Protein AF-A0A3M1J9W7-F1 (afdb_monomer_lite)

pLDDT: mean 92.97, std 4.27, range [65.88, 96.62]

Secondary structure (DSSP, 8-state):
--SSTTTTSPP---HHHHHHHHHHHS-TT--S-------TTSSHHHHHHHHHHHHHHSTT--TT-------SSHHHHHHHHHHHHHHHHH-TTT-

Structure (mmCIF, N/CA/C/O backbone):
data_AF-A0A3M1J9W7-F1
#
_entry.id   AF-A0A3M1J9W7-F1
#
loop_
_atom_site.group_PDB
_atom_site.id
_atom_site.type_symbol
_atom_site.label_atom_id
_atom_site.label_alt_id
_atom_site.label_comp_id
_atom_site.label_asym_id
_atom_site.label_entity_id
_atom_site.label_seq_id
_atom_site.pdbx_PDB_ins_code
_atom_site.Cartn_x
_atom_site.Cartn_y
_atom_site.Cartn_z
_atom_site.occupancy
_atom_site.B_iso_or_equiv
_atom_site.auth_seq_id
_atom_site.auth_comp_id
_atom_site.auth_asym_id
_atom_site.auth_atom_id
_atom_site.pdbx_PDB_model_num
ATOM 1 N N . MET A 1 1 ? -6.270 10.302 -8.286 1.00 83.62 1 MET A N 1
ATOM 2 C CA . MET A 1 1 ? -5.162 9.336 -8.190 1.00 83.62 1 MET A CA 1
ATOM 3 C C . MET A 1 1 ? -4.091 9.948 -7.297 1.00 83.62 1 MET A C 1
ATOM 5 O O . MET A 1 1 ? -4.045 11.172 -7.230 1.00 83.62 1 MET A O 1
ATOM 9 N N . PRO A 1 2 ? -3.239 9.165 -6.609 1.00 85.44 2 PRO A N 1
ATOM 10 C CA . PRO A 1 2 ? -2.188 9.717 -5.739 1.00 85.44 2 PRO A CA 1
ATOM 11 C C . PRO A 1 2 ? -1.061 10.446 -6.474 1.00 85.44 2 PRO A C 1
ATOM 13 O O . PRO A 1 2 ? -0.442 11.334 -5.897 1.00 85.44 2 PRO A O 1
ATOM 16 N N . GLU A 1 3 ? -0.772 10.073 -7.722 1.00 87.00 3 GLU A N 1
ATOM 17 C CA . GLU A 1 3 ? 0.322 10.629 -8.526 1.00 87.00 3 GLU A CA 1
ATOM 18 C C . GLU A 1 3 ? -0.005 10.559 -10.029 1.00 87.00 3 GLU A C 1
ATOM 20 O O . GLU A 1 3 ? -0.923 9.844 -10.444 1.00 87.00 3 GLU A O 1
ATOM 25 N N . GLY A 1 4 ? 0.786 11.265 -10.845 1.00 85.31 4 GLY A N 1
ATOM 26 C CA . GLY A 1 4 ? 0.708 11.251 -12.308 1.00 85.31 4 GLY A CA 1
ATOM 27 C C . GLY A 1 4 ? -0.153 12.370 -12.899 1.00 85.31 4 GLY A C 1
ATOM 28 O O . GLY A 1 4 ? -0.414 13.378 -12.255 1.00 85.31 4 GLY A O 1
ATOM 29 N N . ALA A 1 5 ? -0.589 12.194 -14.146 1.00 84.38 5 ALA A N 1
ATOM 30 C CA . ALA A 1 5 ? -1.371 13.208 -14.862 1.00 84.38 5 ALA A CA 1
ATOM 31 C C . ALA A 1 5 ? -2.806 13.383 -14.323 1.00 84.38 5 ALA A C 1
ATOM 33 O O . ALA A 1 5 ? -3.403 14.428 -14.531 1.00 84.38 5 ALA A O 1
ATOM 34 N N . MET A 1 6 ? -3.341 12.377 -13.622 1.00 84.50 6 MET A N 1
ATOM 35 C CA . MET A 1 6 ? -4.728 12.329 -13.116 1.00 84.50 6 MET A CA 1
ATOM 36 C C . MET A 1 6 ? -4.785 12.506 -11.586 1.00 84.50 6 MET A C 1
ATOM 38 O O . MET A 1 6 ? -5.561 11.846 -10.879 1.00 84.50 6 MET A O 1
ATOM 42 N N . VAL A 1 7 ? -3.870 13.302 -11.025 1.00 89.19 7 VAL A N 1
ATOM 43 C CA . VAL A 1 7 ? -3.839 13.575 -9.578 1.00 89.19 7 VAL A CA 1
ATOM 44 C C . VAL A 1 7 ? -5.161 14.204 -9.136 1.00 89.19 7 VAL A C 1
ATOM 46 O O . VAL A 1 7 ? -5.738 15.012 -9.851 1.00 89.19 7 VAL A O 1
ATOM 49 N N . GLY A 1 8 ? -5.668 13.789 -7.973 1.00 86.50 8 GLY A N 1
ATOM 50 C CA . GLY A 1 8 ? -6.943 14.279 -7.428 1.00 86.50 8 GLY A CA 1
ATOM 51 C C . GLY A 1 8 ? -8.202 13.613 -7.999 1.00 86.50 8 GLY A C 1
ATOM 52 O O . GLY A 1 8 ? -9.220 13.572 -7.321 1.00 86.50 8 GLY A O 1
ATOM 53 N N . GLU A 1 9 ? -8.142 12.992 -9.179 1.00 90.00 9 GLU A N 1
ATOM 54 C CA . GLU A 1 9 ? -9.316 12.309 -9.746 1.00 90.00 9 GLU A CA 1
ATOM 55 C C . GLU A 1 9 ? -9.695 11.018 -8.988 1.00 90.00 9 GLU A C 1
ATOM 57 O O . GLU A 1 9 ? -8.821 10.343 -8.433 1.00 90.00 9 GLU A O 1
ATOM 62 N N . PRO A 1 10 ? -10.962 10.576 -9.000 1.00 87.62 10 PRO A N 1
ATOM 63 C CA . PRO A 1 10 ? -11.336 9.282 -8.435 1.00 87.62 10 PRO A CA 1
ATOM 64 C C . PRO A 1 10 ? -10.542 8.119 -9.049 1.00 87.62 10 PRO A C 1
ATOM 66 O O . PRO A 1 10 ? -10.352 8.028 -10.264 1.00 87.62 10 PRO A O 1
ATOM 69 N N . VAL A 1 11 ? -10.077 7.194 -8.206 1.00 88.94 11 VAL A N 1
ATOM 70 C CA . VAL A 1 11 ? -9.361 6.001 -8.676 1.00 88.94 11 VAL A CA 1
ATOM 71 C C . VAL A 1 11 ? -10.344 5.071 -9.385 1.00 88.94 11 VAL A C 1
ATOM 73 O O . VAL A 1 11 ? -11.291 4.578 -8.780 1.00 88.94 11 VAL A O 1
ATOM 76 N N . ARG A 1 12 ? -10.083 4.768 -10.659 1.00 91.12 12 ARG A N 1
ATOM 77 C CA . ARG A 1 12 ? -10.761 3.689 -11.387 1.00 91.12 12 ARG A CA 1
ATOM 78 C C . ARG A 1 12 ? -9.830 2.495 -11.511 1.00 91.12 12 ARG A C 1
ATOM 80 O O . ARG A 1 12 ? -8.762 2.597 -12.115 1.00 91.12 12 ARG A O 1
ATOM 87 N N . LEU A 1 13 ? -10.240 1.363 -10.942 1.00 92.94 13 LEU A N 1
ATOM 88 C CA . LEU A 1 13 ? -9.495 0.115 -11.084 1.00 92.94 13 LEU A CA 1
ATOM 89 C C . LEU A 1 13 ? -9.504 -0.349 -12.544 1.00 92.94 13 LEU A C 1
ATOM 91 O O . LEU A 1 13 ? -10.489 -0.179 -13.265 1.00 92.94 13 LEU A O 1
ATOM 95 N N . ARG A 1 14 ? -8.401 -0.952 -12.975 1.00 93.56 14 ARG A N 1
ATOM 96 C CA . ARG A 1 14 ? -8.306 -1.686 -14.242 1.00 93.56 14 ARG A CA 1
ATOM 97 C C . ARG A 1 14 ? -8.991 -3.045 -14.099 1.00 93.56 14 ARG A C 1
ATOM 99 O O . ARG A 1 14 ? -9.118 -3.553 -12.986 1.00 93.56 14 ARG A O 1
ATOM 106 N N . ASP A 1 15 ? -9.363 -3.665 -15.214 1.00 95.56 15 ASP A N 1
ATOM 107 C CA . ASP A 1 15 ? -10.045 -4.970 -15.194 1.00 95.56 15 ASP A CA 1
ATOM 108 C C . ASP A 1 15 ? -9.238 -6.039 -14.462 1.00 95.56 15 ASP A C 1
ATOM 110 O O . ASP A 1 15 ? -9.770 -6.743 -13.608 1.00 95.56 15 ASP A O 1
ATOM 114 N N . TRP A 1 16 ? -7.925 -6.087 -14.700 1.00 94.81 16 TRP A N 1
ATOM 115 C CA . TRP A 1 16 ? -7.053 -7.023 -13.995 1.00 94.81 16 TRP A CA 1
ATOM 116 C C . TRP A 1 16 ? -7.004 -6.748 -1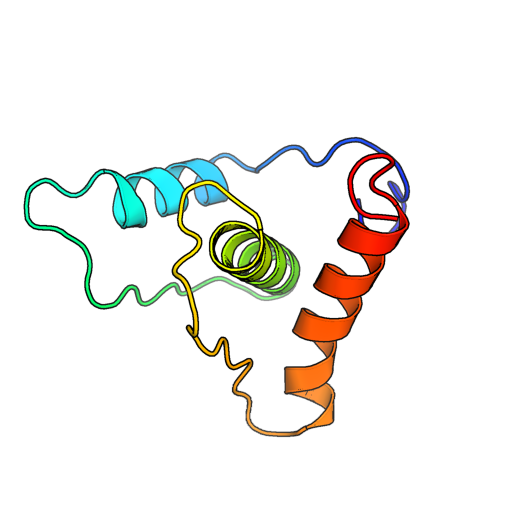2.484 1.00 94.81 16 TRP A C 1
ATOM 118 O O . TRP A 1 16 ? -6.957 -7.688 -11.704 1.00 94.81 16 TRP A O 1
ATOM 128 N N . GLN A 1 17 ? -7.056 -5.484 -12.046 1.00 96.31 17 GLN A N 1
ATOM 129 C CA . GLN A 1 17 ? -7.046 -5.148 -10.615 1.00 96.31 17 GLN A CA 1
ATOM 130 C C . GLN A 1 17 ? -8.327 -5.632 -9.940 1.00 96.31 17 GLN A C 1
ATOM 132 O O . GLN A 1 17 ? -8.262 -6.226 -8.869 1.00 96.31 17 GLN A O 1
ATOM 137 N N . ARG A 1 18 ? -9.481 -5.421 -10.589 1.00 95.88 18 ARG A N 1
ATOM 138 C CA . ARG A 1 18 ? -10.766 -5.963 -10.124 1.00 95.88 18 ARG A CA 1
ATOM 139 C C . ARG A 1 18 ? -10.730 -7.484 -10.043 1.00 95.88 18 ARG A C 1
ATOM 141 O O . ARG A 1 18 ? -11.129 -8.043 -9.029 1.00 95.88 18 ARG A O 1
ATOM 148 N N . HIS A 1 19 ? -10.219 -8.139 -11.083 1.00 96.25 19 HIS A N 1
ATOM 149 C CA . HIS A 1 19 ? -10.108 -9.592 -11.122 1.00 96.25 19 HIS A CA 1
ATOM 150 C C . HIS A 1 19 ? -9.253 -10.130 -9.967 1.00 96.25 19 HIS A C 1
ATOM 152 O O . HIS A 1 19 ? -9.664 -11.055 -9.274 1.00 96.25 19 HIS A O 1
ATOM 158 N N . GLU A 1 20 ? -8.102 -9.510 -9.700 1.00 96.38 20 GLU A N 1
ATOM 159 C CA . GLU A 1 20 ? -7.253 -9.899 -8.572 1.00 96.38 20 GLU A CA 1
ATOM 160 C C . GLU A 1 20 ? -7.915 -9.631 -7.215 1.00 96.38 20 GLU A C 1
ATOM 162 O O . GLU A 1 20 ? -7.769 -10.447 -6.312 1.00 96.38 20 GLU A O 1
ATOM 167 N N . MET A 1 21 ? -8.688 -8.549 -7.060 1.00 95.69 21 MET A N 1
ATOM 168 C CA . MET A 1 21 ? -9.461 -8.328 -5.830 1.00 95.69 21 MET A CA 1
ATOM 169 C C . MET A 1 21 ? -10.469 -9.451 -5.586 1.00 95.69 21 MET A C 1
ATOM 171 O O . MET A 1 21 ? -10.490 -10.003 -4.491 1.00 95.69 21 MET A O 1
ATOM 175 N N . VAL A 1 22 ? -11.250 -9.833 -6.601 1.00 95.94 22 VAL A N 1
ATOM 176 C CA . VAL A 1 22 ? -12.206 -10.948 -6.486 1.00 95.94 22 VAL A CA 1
ATOM 177 C C . VAL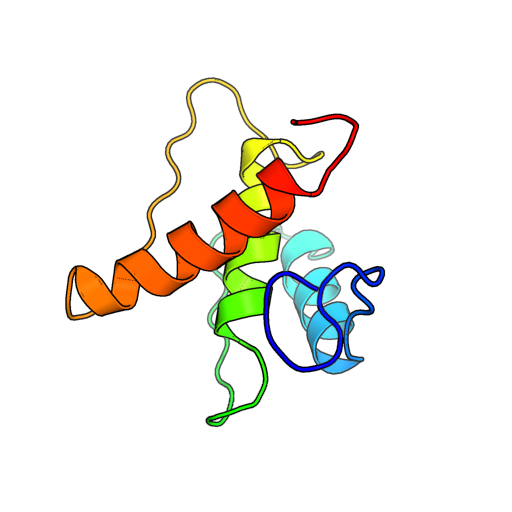 A 1 22 ? -11.470 -12.239 -6.126 1.00 95.94 22 VAL A C 1
ATOM 179 O O . VAL A 1 22 ? -11.847 -12.919 -5.182 1.00 95.94 22 VAL A O 1
ATOM 182 N N . ARG A 1 23 ? -10.348 -12.545 -6.787 1.00 95.75 23 ARG A N 1
ATOM 183 C CA . ARG A 1 23 ? -9.553 -13.744 -6.470 1.00 95.75 23 ARG A CA 1
ATOM 184 C C . ARG A 1 23 ? -9.017 -13.765 -5.037 1.00 95.75 23 ARG A C 1
ATOM 186 O O . ARG A 1 23 ? -8.895 -14.840 -4.457 1.00 95.75 23 ARG A O 1
ATOM 193 N N . ILE A 1 24 ? -8.647 -12.608 -4.488 1.00 96.31 24 ILE A N 1
ATOM 194 C CA . ILE A 1 24 ? -8.129 -12.505 -3.120 1.00 96.31 24 ILE A CA 1
ATOM 195 C C . ILE A 1 24 ? -9.270 -12.637 -2.108 1.00 96.31 24 ILE A C 1
ATOM 197 O O . ILE A 1 24 ? -9.163 -13.453 -1.194 1.00 96.31 24 ILE A O 1
ATOM 201 N N . TYR A 1 25 ? -10.334 -11.852 -2.262 1.00 96.12 25 TYR A N 1
ATOM 202 C CA . TYR A 1 25 ? -11.336 -11.648 -1.213 1.00 96.12 25 TYR A CA 1
ATOM 203 C C . TYR A 1 25 ? -12.586 -12.526 -1.349 1.00 96.12 25 TYR A C 1
ATOM 205 O O . TYR A 1 25 ? -13.209 -12.819 -0.338 1.00 96.12 25 TYR A O 1
ATOM 213 N N . ASP A 1 26 ? -12.918 -12.999 -2.552 1.00 95.81 26 ASP A N 1
ATOM 214 C CA . ASP A 1 26 ? -14.113 -13.816 -2.834 1.00 95.81 26 ASP A CA 1
ATOM 215 C C . ASP A 1 26 ? -13.779 -15.312 -3.001 1.00 95.81 26 ASP A C 1
ATOM 217 O O . ASP A 1 26 ? -14.440 -16.072 -3.706 1.00 95.81 26 ASP A O 1
ATOM 221 N N . ASN A 1 27 ? -12.687 -15.760 -2.380 1.00 95.75 27 ASN A N 1
ATOM 222 C CA . ASN A 1 27 ? -12.315 -17.170 -2.373 1.00 95.75 27 ASN A CA 1
ATOM 223 C C . ASN A 1 27 ? -13.136 -17.922 -1.303 1.00 95.75 27 ASN A C 1
ATOM 225 O O . ASN A 1 27 ? -12.953 -17.634 -0.117 1.00 95.75 27 ASN A O 1
ATOM 229 N N . PRO A 1 28 ? -13.954 -18.935 -1.662 1.00 95.25 28 PRO A N 1
ATOM 230 C CA . PRO A 1 28 ? -14.805 -19.656 -0.708 1.00 95.25 28 PRO A CA 1
ATOM 231 C C . PRO A 1 28 ? -14.019 -20.444 0.350 1.00 95.25 28 PRO A C 1
ATOM 233 O O . PRO A 1 28 ? -14.546 -20.749 1.417 1.00 95.25 28 PRO A O 1
ATOM 236 N N . HIS A 1 29 ? -12.749 -20.762 0.084 1.00 95.69 29 HIS A N 1
ATOM 237 C CA . HIS A 1 29 ? -11.850 -21.412 1.042 1.00 95.69 29 HIS A CA 1
ATOM 238 C C . HIS A 1 29 ? -10.994 -20.412 1.839 1.00 95.69 29 HIS A C 1
ATOM 240 O O . HIS A 1 29 ? -10.195 -20.815 2.685 1.00 95.69 29 HIS A O 1
ATOM 246 N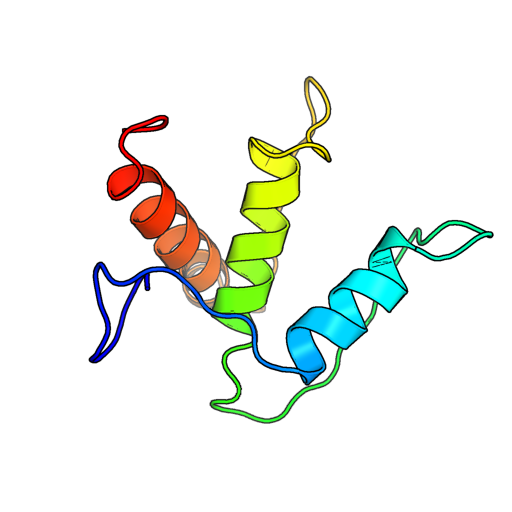 N . GLY A 1 30 ? -11.150 -19.113 1.568 1.00 94.62 30 GLY A N 1
ATOM 247 C CA . GLY A 1 30 ? -10.337 -18.039 2.120 1.00 94.62 30 GLY A CA 1
ATOM 248 C C . GLY A 1 30 ? -8.942 -17.953 1.496 1.00 94.62 30 GLY A C 1
ATOM 249 O O . GLY A 1 30 ? -8.342 -18.939 1.064 1.00 94.62 30 GLY A O 1
ATOM 250 N N . THR A 1 31 ? -8.381 -16.745 1.475 1.00 96.62 31 THR A N 1
ATOM 251 C CA . THR A 1 31 ? -7.036 -16.498 0.939 1.00 96.62 31 THR A CA 1
ATOM 252 C C . THR A 1 31 ? -6.093 -16.080 2.055 1.00 96.62 31 THR A C 1
ATOM 254 O O . THR A 1 31 ? -6.128 -14.951 2.534 1.00 96.62 31 THR A O 1
ATOM 257 N N . ARG A 1 32 ? -5.187 -16.982 2.453 1.00 94.94 32 ARG A N 1
ATOM 258 C CA . ARG A 1 32 ? -4.122 -16.646 3.415 1.00 94.94 32 ARG A CA 1
ATOM 259 C C . ARG A 1 32 ? -2.961 -15.886 2.766 1.00 94.94 32 ARG A C 1
ATOM 261 O O . ARG A 1 32 ? -2.319 -15.068 3.419 1.00 94.94 32 ARG A O 1
ATOM 268 N N . ARG A 1 33 ? -2.632 -16.198 1.509 1.00 95.44 33 ARG A N 1
ATOM 269 C CA . ARG A 1 33 ? -1.508 -15.603 0.774 1.00 95.44 33 ARG A CA 1
ATOM 270 C C . ARG A 1 33 ? -1.846 -15.520 -0.707 1.00 95.44 33 ARG A C 1
ATOM 272 O O . ARG A 1 33 ? -2.160 -16.539 -1.311 1.00 95.44 33 ARG A O 1
ATOM 279 N N . ALA A 1 34 ? -1.696 -14.333 -1.281 1.00 95.56 34 ALA A N 1
ATOM 280 C CA . ALA A 1 34 ? -1.786 -14.111 -2.717 1.00 95.56 34 ALA A CA 1
ATOM 281 C C . ALA A 1 34 ? -0.417 -13.691 -3.264 1.00 95.56 34 ALA A C 1
ATOM 283 O O . ALA A 1 34 ? 0.271 -12.866 -2.662 1.00 95.56 34 ALA A O 1
ATOM 284 N N . ILE A 1 35 ? -0.016 -14.269 -4.397 1.00 95.38 35 ILE A N 1
ATOM 285 C CA . ILE A 1 35 ? 1.212 -13.911 -5.114 1.00 95.38 35 ILE A CA 1
ATOM 286 C C . ILE A 1 35 ? 0.802 -13.426 -6.498 1.00 95.38 35 ILE A C 1
ATOM 288 O O . ILE A 1 35 ? 0.214 -14.173 -7.275 1.00 95.38 35 ILE A O 1
ATOM 292 N N . LEU A 1 36 ? 1.102 -12.163 -6.785 1.00 94.56 36 LEU A N 1
ATOM 293 C CA . LEU A 1 36 ? 0.684 -11.482 -8.001 1.00 94.56 36 LEU A CA 1
ATOM 294 C C . LEU A 1 36 ? 1.923 -11.108 -8.818 1.00 94.56 36 LEU A C 1
ATOM 296 O O . LEU A 1 36 ? 2.846 -10.481 -8.295 1.00 94.56 36 LEU A O 1
ATOM 300 N N . SER A 1 37 ? 1.936 -11.454 -10.106 1.00 93.50 37 SER A N 1
ATOM 301 C CA . SER A 1 37 ? 3.041 -11.139 -11.016 1.00 93.50 37 SER A CA 1
ATOM 302 C C . SER A 1 37 ? 2.559 -10.258 -12.160 1.00 93.50 37 SER A C 1
ATOM 304 O O . SER A 1 37 ? 1.684 -10.640 -12.930 1.00 93.50 37 SER A O 1
ATOM 306 N N . PHE A 1 38 ? 3.146 -9.066 -12.277 1.00 92.38 38 PHE A N 1
ATOM 307 C CA . PHE A 1 38 ? 2.812 -8.104 -13.325 1.00 92.38 38 PHE A CA 1
ATOM 308 C C . PHE A 1 38 ? 4.050 -7.389 -13.850 1.00 92.38 38 PHE A C 1
ATOM 310 O O . PHE A 1 38 ? 4.978 -7.065 -13.096 1.00 92.38 38 PHE A O 1
ATOM 317 N N . GLY A 1 39 ? 4.003 -7.036 -15.136 1.00 91.88 39 GLY A N 1
ATOM 318 C CA . GLY A 1 39 ? 5.029 -6.251 -15.813 1.00 91.88 39 GLY A CA 1
ATOM 319 C C . GLY A 1 39 ? 5.315 -4.888 -15.167 1.00 91.88 39 GLY A C 1
ATOM 320 O O . GLY A 1 39 ? 4.614 -4.390 -14.272 1.00 91.88 39 GLY A O 1
ATOM 321 N N . ARG A 1 40 ? 6.413 -4.263 -15.596 1.00 90.88 40 ARG A N 1
ATOM 322 C CA . ARG A 1 40 ? 6.748 -2.882 -15.212 1.00 90.88 40 ARG A CA 1
ATOM 323 C C . ARG A 1 40 ? 5.697 -1.905 -15.753 1.00 90.88 40 ARG A C 1
ATOM 325 O O . ARG A 1 40 ? 5.021 -2.196 -16.729 1.00 90.88 40 ARG A O 1
ATOM 332 N N . LYS A 1 41 ? 5.549 -0.754 -15.084 1.00 87.69 41 LYS A N 1
ATOM 333 C CA . LYS A 1 41 ? 4.597 0.321 -15.441 1.00 87.69 41 LYS A CA 1
ATOM 334 C C . LYS A 1 41 ? 3.111 -0.089 -15.480 1.00 87.69 41 LYS A C 1
ATOM 336 O O . LYS A 1 41 ? 2.283 0.665 -15.975 1.00 87.69 41 LYS A O 1
ATOM 341 N N . ASN A 1 42 ? 2.739 -1.227 -14.884 1.00 89.44 42 ASN A N 1
ATOM 342 C CA . ASN A 1 42 ? 1.339 -1.667 -14.848 1.00 89.44 42 ASN A CA 1
ATOM 343 C C . ASN A 1 42 ? 0.529 -1.120 -13.653 1.00 89.44 42 ASN A C 1
ATOM 345 O O . ASN A 1 42 ? -0.619 -1.493 -13.472 1.00 89.44 42 ASN A O 1
ATOM 349 N N . GLY A 1 43 ? 1.105 -0.255 -12.809 1.00 89.75 43 GLY A N 1
ATOM 350 C CA . GLY A 1 43 ? 0.398 0.314 -11.649 1.00 89.75 43 GLY A CA 1
ATOM 351 C C . GLY A 1 43 ? 0.305 -0.606 -10.422 1.00 89.75 43 GLY A C 1
ATOM 352 O O . GLY A 1 43 ? -0.470 -0.332 -9.511 1.00 89.75 43 GLY A O 1
ATOM 353 N N . LYS A 1 44 ? 1.110 -1.677 -10.359 1.00 93.62 44 LYS A N 1
ATOM 354 C CA . LYS A 1 44 ? 1.104 -2.635 -9.236 1.00 93.62 44 LYS A CA 1
ATOM 355 C C . LYS A 1 44 ? 1.430 -2.017 -7.868 1.00 93.62 44 LYS A C 1
ATOM 357 O O . LYS A 1 44 ? 0.851 -2.435 -6.876 1.00 93.62 44 LYS A O 1
ATOM 362 N N . SER A 1 45 ? 2.295 -1.002 -7.807 1.00 93.75 45 SER A N 1
ATOM 363 C CA . SER A 1 45 ? 2.630 -0.330 -6.540 1.00 93.75 45 SER A CA 1
ATOM 364 C C . SER A 1 45 ? 1.457 0.481 -5.989 1.00 93.75 45 SER A C 1
ATOM 366 O O . SER A 1 45 ? 1.199 0.440 -4.793 1.00 93.75 45 SER A O 1
ATOM 368 N N . ALA A 1 46 ? 0.707 1.164 -6.863 1.00 93.88 46 ALA A N 1
ATOM 369 C CA . ALA A 1 46 ? -0.510 1.868 -6.465 1.00 93.88 46 ALA A CA 1
ATOM 370 C C . ALA A 1 46 ? -1.593 0.880 -6.017 1.00 93.88 46 ALA A C 1
ATOM 372 O O . ALA A 1 46 ? -2.233 1.094 -4.995 1.00 93.88 46 ALA A O 1
ATOM 373 N N . PHE A 1 47 ? -1.732 -0.246 -6.724 1.00 95.56 47 PHE A N 1
ATOM 374 C CA . PHE A 1 47 ? -2.640 -1.314 -6.310 1.00 95.56 47 PHE A CA 1
ATOM 375 C C . PHE A 1 47 ? -2.301 -1.861 -4.916 1.00 95.56 47 PHE A C 1
ATOM 377 O O . PHE A 1 47 ? -3.186 -1.967 -4.076 1.00 95.56 47 PHE A O 1
ATOM 384 N N . ALA A 1 48 ? -1.020 -2.125 -4.635 1.00 95.75 48 ALA A N 1
ATOM 385 C CA . ALA A 1 48 ? -0.572 -2.544 -3.308 1.00 95.75 48 ALA A CA 1
ATOM 386 C C . ALA A 1 48 ? -0.875 -1.491 -2.226 1.00 95.75 48 ALA A C 1
ATOM 388 O O . ALA A 1 48 ? -1.283 -1.854 -1.127 1.00 95.75 48 ALA A O 1
ATOM 389 N N . ALA A 1 49 ? -0.737 -0.197 -2.538 1.00 95.81 49 ALA A N 1
ATOM 390 C CA . ALA A 1 49 ? -1.113 0.882 -1.623 1.00 95.81 49 ALA A CA 1
ATOM 391 C C . ALA A 1 49 ? -2.623 0.897 -1.324 1.00 95.81 49 ALA A C 1
ATOM 393 O O . ALA A 1 49 ? -3.009 1.093 -0.176 1.00 95.81 49 ALA A O 1
ATOM 394 N N . PHE A 1 50 ? -3.481 0.630 -2.313 1.00 95.44 50 PHE A N 1
ATOM 395 C CA . PHE A 1 50 ? -4.928 0.522 -2.088 1.00 95.44 50 PHE A CA 1
ATOM 396 C C . PHE A 1 50 ? -5.293 -0.691 -1.231 1.00 95.44 50 PHE A C 1
ATOM 398 O O . PHE A 1 50 ? -6.108 -0.561 -0.324 1.00 95.44 50 PHE A O 1
ATOM 405 N N . LEU A 1 51 ? -4.656 -1.845 -1.459 1.00 96.00 51 LEU A N 1
ATOM 406 C CA . LEU A 1 51 ? -4.836 -3.021 -0.601 1.00 96.00 51 LEU A CA 1
ATOM 407 C C . LEU A 1 51 ? -4.356 -2.752 0.831 1.00 96.00 51 LEU A C 1
ATOM 409 O O . LEU A 1 51 ? -4.980 -3.213 1.781 1.00 96.00 51 LEU A O 1
ATOM 413 N N . LEU A 1 52 ? -3.276 -1.985 1.005 1.00 96.00 52 LEU A N 1
ATOM 414 C CA . LEU A 1 52 ? -2.823 -1.555 2.327 1.00 96.00 52 LEU A CA 1
ATOM 415 C C . LEU A 1 52 ? -3.883 -0.682 3.011 1.00 96.00 52 LEU A C 1
ATOM 417 O O . LEU A 1 52 ? -4.221 -0.942 4.159 1.00 96.00 52 LEU A O 1
ATOM 421 N N . LEU A 1 53 ? -4.450 0.303 2.310 1.00 95.19 53 LEU A N 1
ATOM 422 C CA . LEU A 1 53 ? -5.498 1.169 2.864 1.00 95.19 53 LEU A CA 1
ATOM 423 C C . LEU A 1 53 ? -6.788 0.408 3.190 1.00 95.19 53 LEU A C 1
ATOM 425 O O . LEU A 1 53 ? -7.386 0.651 4.234 1.00 95.19 53 LEU A O 1
ATOM 429 N N . LEU A 1 54 ? -7.168 -0.562 2.356 1.00 95.94 54 LEU A N 1
ATOM 430 C CA . LEU A 1 54 ? -8.306 -1.449 2.601 1.00 95.94 54 LEU A CA 1
ATOM 431 C C . LEU A 1 54 ? -8.196 -2.170 3.957 1.00 95.94 54 LEU A C 1
ATOM 433 O O . LEU A 1 54 ? -9.191 -2.277 4.666 1.00 95.94 54 LEU A O 1
ATOM 437 N N . HIS A 1 55 ? -6.993 -2.599 4.345 1.00 96.25 55 HIS A N 1
ATOM 438 C CA . HIS A 1 55 ? -6.753 -3.237 5.646 1.00 96.25 55 HIS A CA 1
ATOM 439 C C . HIS A 1 55 ? -6.383 -2.257 6.768 1.00 96.25 55 HIS A C 1
ATOM 441 O O . HIS A 1 55 ? -6.300 -2.664 7.923 1.00 96.25 55 HIS A O 1
ATOM 447 N N . LEU A 1 56 ? -6.109 -0.989 6.453 1.00 95.19 56 LEU A N 1
ATOM 448 C CA . LEU A 1 56 ? -5.797 0.028 7.456 1.00 95.19 56 LEU A CA 1
ATOM 449 C C . LEU A 1 56 ? -7.072 0.689 7.981 1.00 95.19 56 LEU A C 1
ATOM 451 O O . LEU A 1 56 ? -7.257 0.806 9.186 1.00 95.19 56 LEU A O 1
ATOM 455 N N . CYS A 1 57 ? -7.929 1.137 7.066 1.00 94.25 57 CYS A N 1
ATOM 456 C CA . CYS A 1 57 ? -9.118 1.934 7.370 1.00 94.25 57 CYS A CA 1
ATOM 457 C C . CYS A 1 57 ? -10.348 1.524 6.546 1.00 94.25 57 CYS A C 1
ATOM 459 O O . CYS A 1 57 ? -11.371 2.200 6.599 1.00 94.25 57 CYS A O 1
ATOM 461 N N . GLY A 1 58 ? -10.247 0.461 5.747 1.00 94.25 58 GLY A N 1
ATOM 462 C CA . GLY A 1 58 ? -11.368 -0.093 4.995 1.00 94.25 58 GLY A CA 1
ATOM 463 C C . GLY A 1 58 ? -12.088 -1.222 5.743 1.00 94.25 58 GLY A C 1
ATOM 464 O O . GLY A 1 58 ? -11.771 -1.515 6.895 1.00 94.25 58 GLY A O 1
ATOM 465 N N . PRO A 1 59 ? -13.045 -1.896 5.082 1.00 94.88 59 PRO A N 1
ATOM 466 C CA . PRO A 1 59 ? -13.824 -2.985 5.682 1.00 94.88 59 PRO A CA 1
ATOM 467 C C . PRO A 1 59 ? -12.991 -4.199 6.122 1.00 94.88 59 PRO A C 1
ATOM 469 O O . PRO A 1 59 ? -13.430 -4.951 6.985 1.00 94.88 59 PRO A O 1
ATOM 472 N N . GLU A 1 60 ? -11.783 -4.379 5.580 1.00 95.50 60 GLU A N 1
ATOM 473 C CA . GLU A 1 60 ? -10.879 -5.476 5.958 1.00 95.50 60 GLU A CA 1
ATOM 474 C C . GLU A 1 60 ? -9.969 -5.123 7.147 1.00 95.50 60 GLU A C 1
ATOM 476 O O . GLU A 1 60 ? -9.075 -5.897 7.512 1.00 95.50 60 GLU A O 1
ATOM 481 N N . ALA A 1 61 ? -10.147 -3.939 7.741 1.00 96.06 61 ALA A N 1
ATOM 482 C CA . ALA A 1 61 ? -9.340 -3.490 8.861 1.00 96.06 61 ALA A CA 1
ATOM 483 C C . ALA A 1 61 ? -9.582 -4.333 10.117 1.00 96.06 61 ALA A C 1
ATOM 485 O O . ALA A 1 61 ? -10.709 -4.681 10.472 1.00 96.06 61 ALA A O 1
ATOM 486 N N . ARG A 1 62 ? -8.492 -4.646 10.825 1.00 95.06 62 ARG A N 1
ATOM 487 C CA . ARG A 1 62 ? -8.524 -5.402 12.084 1.00 95.06 62 ARG A CA 1
ATOM 488 C C . ARG A 1 62 ? -7.853 -4.606 13.203 1.00 95.06 62 ARG A C 1
ATOM 490 O O . ARG A 1 62 ? -6.741 -4.109 12.982 1.00 95.06 62 ARG A O 1
ATOM 497 N N . PRO A 1 63 ? -8.463 -4.514 14.402 1.00 93.06 63 PRO A N 1
ATOM 498 C CA . PRO A 1 63 ? -7.858 -3.836 15.544 1.00 93.06 63 PRO A CA 1
ATOM 499 C C . PRO A 1 63 ? -6.464 -4.383 15.854 1.00 93.06 63 PRO A C 1
ATOM 501 O O . PRO A 1 63 ? -6.236 -5.590 15.785 1.00 93.06 63 PRO A O 1
ATOM 504 N N . HIS A 1 64 ? -5.536 -3.488 16.194 1.00 92.00 64 HIS A N 1
ATOM 505 C CA . HIS A 1 64 ? -4.151 -3.819 16.561 1.00 92.00 64 HIS A CA 1
ATOM 506 C C . HIS A 1 64 ? -3.355 -4.607 15.502 1.00 92.00 64 HIS A C 1
ATOM 508 O O . HIS A 1 64 ? -2.316 -5.193 15.815 1.00 92.00 64 HIS A O 1
ATOM 514 N N . SER A 1 65 ? -3.808 -4.617 14.245 1.00 93.19 65 SER A N 1
ATOM 515 C CA . SER A 1 65 ? -3.045 -5.208 13.147 1.00 93.19 65 SER A CA 1
ATOM 516 C C . SER A 1 65 ? -1.865 -4.321 12.741 1.00 93.19 65 SER A C 1
ATOM 518 O O . SER A 1 65 ? -1.888 -3.099 12.888 1.00 93.19 65 SER A O 1
ATOM 520 N N . GLN A 1 66 ? -0.805 -4.954 12.236 1.00 94.12 66 GLN A N 1
ATOM 521 C CA . GLN A 1 66 ? 0.361 -4.271 11.681 1.00 94.12 66 GLN A CA 1
ATOM 522 C C . GLN A 1 66 ? 0.457 -4.576 10.188 1.00 94.12 66 GLN A C 1
ATOM 524 O O . GLN A 1 66 ? 0.342 -5.730 9.772 1.00 94.12 66 GLN A O 1
ATOM 529 N N . LEU A 1 67 ? 0.674 -3.535 9.384 1.00 94.38 67 LEU A N 1
ATOM 530 C CA . LEU A 1 67 ? 0.791 -3.629 7.932 1.00 94.38 67 LEU A CA 1
ATOM 531 C C . LEU A 1 67 ? 2.208 -3.246 7.518 1.00 94.38 67 LEU A C 1
ATOM 533 O O . LEU A 1 67 ? 2.670 -2.141 7.800 1.00 94.38 67 LEU A O 1
ATOM 537 N N . TYR A 1 68 ? 2.890 -4.157 6.827 1.00 92.88 68 TYR A N 1
ATOM 538 C CA . TYR A 1 68 ? 4.277 -3.968 6.414 1.00 92.88 68 TYR A CA 1
ATOM 539 C C . TYR A 1 68 ? 4.385 -3.828 4.897 1.00 92.88 68 TYR A C 1
ATOM 541 O O . TYR A 1 68 ? 3.845 -4.633 4.140 1.00 92.88 68 TYR A O 1
ATOM 549 N N . SER A 1 69 ? 5.150 -2.830 4.456 1.00 92.19 69 SER A N 1
ATOM 550 C CA . SER A 1 69 ? 5.663 -2.736 3.089 1.00 92.19 69 SER A CA 1
ATOM 551 C C . SER A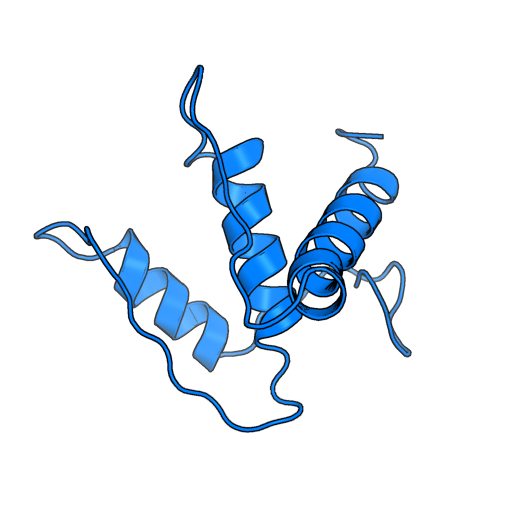 1 69 ? 7.089 -3.283 3.086 1.00 92.19 69 SER A C 1
ATOM 553 O O . SER A 1 69 ? 7.981 -2.671 3.671 1.00 92.19 69 SER A O 1
ATOM 555 N N . ALA A 1 70 ? 7.301 -4.449 2.476 1.00 91.88 70 ALA A N 1
ATOM 556 C CA . ALA A 1 70 ? 8.608 -5.097 2.405 1.00 91.88 70 ALA A CA 1
ATOM 557 C C . ALA A 1 70 ? 9.161 -5.046 0.974 1.00 91.88 70 ALA A C 1
ATOM 559 O O . ALA A 1 70 ? 8.467 -5.381 0.014 1.00 91.88 70 ALA A O 1
ATOM 560 N N . ALA A 1 71 ? 10.421 -4.637 0.839 1.00 93.31 71 ALA A N 1
ATOM 561 C CA . ALA A 1 71 ? 11.149 -4.572 -0.425 1.00 93.31 71 ALA A CA 1
ATOM 562 C C . ALA A 1 71 ? 12.655 -4.754 -0.175 1.00 93.31 71 ALA A C 1
ATOM 564 O O . ALA A 1 71 ? 13.089 -4.823 0.974 1.00 93.31 71 ALA A O 1
ATOM 565 N N . LEU A 1 72 ? 13.455 -4.806 -1.246 1.00 95.12 72 LEU A N 1
ATOM 566 C CA . LEU A 1 72 ? 14.912 -4.955 -1.147 1.00 95.12 72 LEU A CA 1
ATOM 567 C C . LEU A 1 72 ? 15.574 -3.768 -0.427 1.00 95.12 72 LEU A C 1
ATOM 569 O O . LEU A 1 72 ? 16.601 -3.942 0.219 1.00 95.12 72 LEU A O 1
ATOM 573 N N . SER A 1 73 ? 14.995 -2.567 -0.526 1.00 95.81 73 SER A N 1
ATOM 574 C CA . SER A 1 73 ? 15.479 -1.378 0.179 1.00 95.81 73 SER A CA 1
ATOM 575 C C . SER A 1 73 ? 14.352 -0.595 0.848 1.00 95.81 73 SER A C 1
ATOM 577 O O . SER A 1 73 ? 13.185 -0.673 0.449 1.00 95.81 73 SER A O 1
ATOM 579 N N . ARG A 1 74 ? 14.722 0.218 1.846 1.00 94.56 74 ARG A N 1
ATOM 580 C CA . ARG A 1 74 ? 13.805 1.149 2.517 1.00 94.56 74 ARG A CA 1
ATOM 581 C C . ARG A 1 74 ? 13.140 2.098 1.522 1.00 94.56 74 ARG A C 1
ATOM 583 O O . ARG A 1 74 ? 11.935 2.297 1.610 1.00 94.56 74 ARG A O 1
ATOM 590 N N . ASP A 1 75 ? 13.892 2.631 0.564 1.00 95.00 75 ASP A N 1
ATOM 591 C CA . ASP A 1 75 ? 13.357 3.581 -0.419 1.00 95.00 75 ASP A CA 1
ATOM 592 C C . ASP A 1 75 ? 12.318 2.928 -1.332 1.00 95.00 75 ASP A C 1
ATOM 594 O O . ASP A 1 75 ? 11.290 3.527 -1.637 1.00 95.00 75 ASP A O 1
ATOM 598 N N . GLN A 1 76 ? 12.530 1.665 -1.711 1.00 92.19 76 GLN A N 1
ATOM 599 C CA . GLN A 1 76 ? 11.537 0.905 -2.470 1.00 92.19 76 GLN A CA 1
ATOM 600 C C . GLN A 1 76 ? 10.276 0.636 -1.642 1.00 92.19 76 GLN A C 1
ATOM 602 O O . GLN A 1 76 ? 9.166 0.788 -2.151 1.00 92.19 76 GLN A O 1
ATOM 607 N N . ALA A 1 77 ? 10.434 0.274 -0.367 1.00 93.19 77 ALA A N 1
ATOM 608 C CA . ALA A 1 77 ? 9.309 0.074 0.543 1.00 93.19 77 ALA A CA 1
ATOM 609 C C . ALA A 1 77 ? 8.529 1.380 0.790 1.00 93.19 77 ALA A C 1
ATOM 611 O O . ALA A 1 77 ? 7.295 1.362 0.867 1.00 93.19 77 ALA A O 1
ATOM 612 N N . ALA A 1 78 ? 9.235 2.514 0.855 1.00 94.94 78 ALA A N 1
ATOM 613 C CA . ALA A 1 78 ? 8.671 3.839 1.081 1.00 94.94 78 ALA A CA 1
ATOM 614 C C . ALA A 1 78 ? 7.752 4.306 -0.058 1.00 94.94 78 ALA A C 1
ATOM 616 O O . ALA A 1 78 ? 6.849 5.099 0.195 1.00 94.94 78 ALA A O 1
ATOM 617 N N . VAL A 1 79 ? 7.905 3.784 -1.283 1.00 95.25 79 VAL A N 1
ATOM 618 C CA . VAL A 1 79 ? 7.014 4.113 -2.414 1.00 95.25 79 VAL A CA 1
ATOM 619 C C . VAL A 1 79 ? 5.554 3.786 -2.091 1.00 95.25 79 VAL A C 1
ATOM 621 O O . VAL A 1 79 ? 4.673 4.614 -2.314 1.00 95.25 79 VAL A O 1
ATOM 624 N N . ILE A 1 80 ? 5.280 2.599 -1.541 1.00 95.44 80 ILE A N 1
ATOM 625 C CA . ILE A 1 80 ? 3.905 2.177 -1.216 1.00 95.44 80 ILE A CA 1
ATOM 626 C C . ILE A 1 80 ? 3.324 3.076 -0.120 1.00 95.44 80 ILE A C 1
ATOM 628 O O . ILE A 1 80 ? 2.193 3.545 -0.244 1.00 95.44 80 ILE A O 1
ATOM 632 N N . TYR A 1 81 ? 4.116 3.370 0.914 1.00 94.75 81 TYR A N 1
ATOM 633 C CA . TYR A 1 81 ? 3.717 4.285 1.983 1.00 94.75 81 TYR A CA 1
ATOM 634 C C . TYR A 1 81 ? 3.430 5.700 1.456 1.00 94.75 81 TYR A C 1
ATOM 636 O O . TYR A 1 81 ? 2.421 6.310 1.809 1.00 94.75 81 TYR A O 1
ATOM 644 N N . GLY A 1 82 ? 4.281 6.219 0.569 1.00 95.81 82 GLY A N 1
ATOM 645 C CA . GLY A 1 82 ? 4.100 7.521 -0.070 1.00 95.81 82 GLY A CA 1
ATOM 646 C C . GLY A 1 82 ? 2.798 7.608 -0.868 1.00 95.81 82 GLY A C 1
ATOM 647 O O . GLY A 1 82 ? 2.049 8.570 -0.722 1.00 95.81 82 GLY A O 1
ATOM 648 N N . LEU A 1 83 ? 2.475 6.579 -1.656 1.00 95.69 83 LEU A N 1
ATOM 649 C CA . LEU A 1 83 ? 1.213 6.522 -2.402 1.00 95.69 83 LEU A CA 1
ATOM 650 C C . LEU A 1 83 ? -0.004 6.441 -1.468 1.00 95.69 83 LEU A C 1
ATOM 652 O O . LEU A 1 83 ? -0.987 7.150 -1.687 1.00 95.69 83 LEU A O 1
ATOM 656 N N . ALA A 1 84 ? 0.066 5.615 -0.422 1.00 95.31 84 ALA A N 1
ATOM 657 C CA . ALA A 1 84 ? -1.016 5.453 0.546 1.00 95.31 84 ALA A CA 1
ATOM 658 C C . ALA A 1 84 ? -1.274 6.747 1.338 1.00 95.31 84 ALA A C 1
ATOM 660 O O . ALA A 1 84 ? -2.403 7.228 1.386 1.00 95.31 84 ALA A O 1
ATOM 661 N N . SER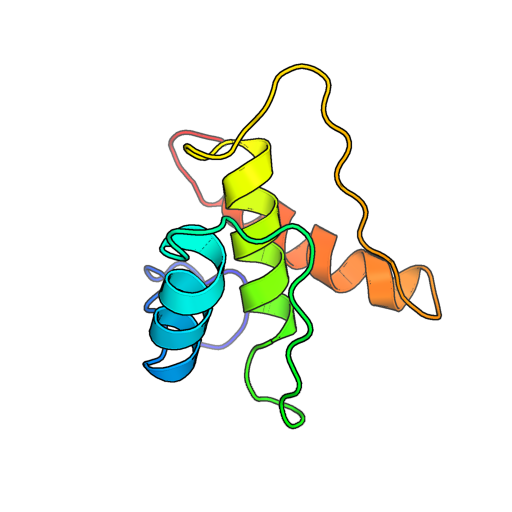 A 1 85 ? -0.222 7.358 1.889 1.00 95.19 85 SER A N 1
ATOM 662 C CA . SER A 1 85 ? -0.318 8.615 2.645 1.00 95.19 85 SER A CA 1
ATOM 663 C C . SER A 1 85 ? -0.876 9.769 1.809 1.00 95.19 85 SER A C 1
ATOM 665 O O . SER A 1 85 ? -1.679 10.551 2.313 1.00 95.19 85 SER A O 1
ATOM 667 N N . LYS A 1 86 ? -0.525 9.860 0.518 1.00 94.81 86 LYS A N 1
ATOM 668 C CA . LYS A 1 86 ? -1.138 10.828 -0.405 1.00 94.81 86 LYS A CA 1
ATOM 669 C C . LYS A 1 86 ? -2.634 10.584 -0.580 1.00 94.81 86 LYS A C 1
ATOM 671 O O . LYS A 1 86 ? -3.391 11.543 -0.557 1.00 94.81 86 LYS A O 1
ATOM 676 N N . CYS A 1 87 ? -3.067 9.329 -0.729 1.00 94.19 87 CYS A N 1
ATOM 677 C CA . CYS A 1 87 ? -4.495 9.010 -0.826 1.00 94.19 87 CYS A CA 1
ATOM 678 C C . CYS A 1 87 ? -5.258 9.437 0.431 1.00 94.19 87 CYS A C 1
ATOM 680 O O . CYS A 1 87 ? -6.298 10.070 0.303 1.00 94.19 87 CYS A O 1
ATOM 682 N N . VAL A 1 88 ? -4.715 9.145 1.618 1.00 94.44 88 VAL A N 1
ATOM 683 C CA . VAL A 1 88 ? -5.310 9.553 2.902 1.00 94.44 88 VAL A CA 1
ATOM 684 C C . VAL A 1 88 ? -5.455 11.073 2.973 1.00 94.44 88 VAL A C 1
ATOM 686 O O . VAL A 1 88 ? -6.549 11.565 3.201 1.00 94.44 88 VAL A O 1
ATOM 689 N N . ARG A 1 89 ? -4.391 11.825 2.668 1.00 94.00 89 ARG A N 1
ATOM 690 C CA . ARG A 1 89 ? -4.401 13.302 2.700 1.00 94.00 89 ARG A CA 1
ATOM 691 C C . ARG A 1 89 ? -5.336 13.956 1.680 1.00 94.00 89 ARG A C 1
ATOM 693 O O . ARG A 1 89 ? -5.656 15.128 1.826 1.00 94.00 89 ARG A O 1
ATOM 700 N N . MET A 1 90 ? -5.713 13.244 0.620 1.00 91.19 90 MET A N 1
ATOM 701 C CA . MET A 1 90 ? -6.687 13.723 -0.367 1.00 91.19 90 MET A CA 1
ATOM 702 C C . MET A 1 90 ? -8.127 13.327 -0.015 1.00 91.19 90 MET A C 1
ATOM 704 O O . MET A 1 90 ? -9.051 13.778 -0.686 1.00 91.19 90 MET A O 1
ATOM 708 N N . SER A 1 91 ? -8.327 12.453 0.973 1.00 89.62 91 SER A N 1
ATOM 709 C CA . SER A 1 91 ? -9.647 11.964 1.357 1.00 89.62 91 SER A CA 1
ATOM 710 C C . SER A 1 91 ? -10.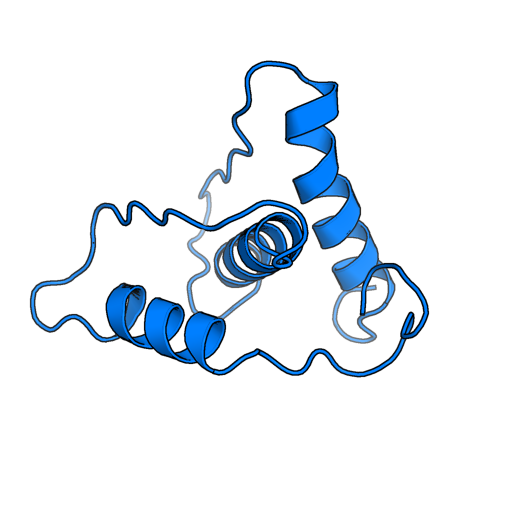282 12.921 2.364 1.00 89.62 91 SER A C 1
ATOM 712 O O . SER A 1 91 ? -9.724 13.071 3.446 1.00 89.62 91 SER A O 1
ATOM 714 N N . PRO A 1 92 ? -11.454 13.516 2.085 1.00 88.44 92 PRO A N 1
ATOM 715 C CA . PRO A 1 92 ? -12.112 14.413 3.037 1.00 88.44 92 PRO A CA 1
ATOM 716 C C . PRO A 1 92 ? -12.471 13.711 4.355 1.00 88.44 92 PRO A C 1
ATOM 718 O O . PRO A 1 92 ? -12.443 14.340 5.404 1.00 88.44 92 PRO A O 1
ATOM 721 N N . ASP A 1 93 ? -12.739 12.404 4.309 1.00 89.44 93 ASP A N 1
ATOM 722 C CA . ASP A 1 93 ? -13.135 11.619 5.484 1.00 89.44 93 ASP A CA 1
ATOM 723 C C . ASP A 1 93 ? -11.950 11.196 6.371 1.00 89.44 93 ASP A C 1
ATOM 725 O O . ASP A 1 93 ? -12.156 10.712 7.482 1.00 89.44 93 ASP A O 1
ATOM 729 N N . LEU A 1 94 ? -10.712 11.309 5.869 1.00 86.12 94 LEU A N 1
ATOM 730 C CA . LEU A 1 94 ? -9.503 10.808 6.544 1.00 86.12 94 LEU A CA 1
ATOM 731 C C . LEU A 1 94 ? -8.407 11.873 6.719 1.00 86.12 94 LEU A C 1
ATOM 733 O O . LEU A 1 94 ? -7.351 11.549 7.269 1.00 86.12 94 LEU A O 1
ATOM 737 N N . ALA A 1 95 ? -8.615 13.080 6.185 1.00 65.88 95 ALA A N 1
ATOM 738 C CA . ALA A 1 95 ? -7.664 14.189 6.234 1.00 65.88 95 ALA A CA 1
ATOM 739 C C . ALA A 1 95 ? -7.579 14.837 7.621 1.00 65.88 95 ALA A C 1
ATOM 741 O O . ALA A 1 95 ? -8.599 14.858 8.345 1.00 65.88 95 ALA A O 1
#

Sequence (95 aa):
MPEGAMVGEPVRLRDWQRHEMVRIYDNPHGTRRAILSFGRKNGKSAFAAFLLLLHLCGPEARPHSQLYSAALSRDQAAVIYGLASKCVRMSPDLA

Radius of gyration: 13.74 Å; chains: 1; bounding box: 30×36×32 Å

Foldseek 3Di:
DLDDPQHLHDDDDDPVLVVVVCVQCVDPVHHPDDDDDDDPPPCVLLSVLVVQCCCPPNPVDDPPDDDFQDDPDPVNSVSSVSSNVSVQVSDPVRD